Protein AF-A0A377PT49-F1 (afdb_monomer_lite)

InterPro domains:
  IPR005117 Nitrite/Sulfite reductase ferredoxin-like domain [PF03460] (10-51)
  IPR036136 Nitrite/Sulfite reductase ferredoxin-like domain superfamily [SSF55124] (8-55)
  IPR052034 Nitrite reductase [NAD(P)H]-like [PTHR43809] (7-50)

Secondary structure (DSSP, 8-state):
-PBPPPEE-TTS-EE--B--GGG---HHHHHHHHHHHHHTT-EEEE-TTS-EEEEBS-HHHHHHHHHHH-

Organism: Hafnia alvei (NCBI:txid569)

pLDDT: mean 75.52, std 12.68, range [38.47, 90.56]

Foldseek 3Di:
DDWDDWDQDPQAKIKIWDDDPPLDDDPVRVVVLVVVCVVLVWDWDQDPSSIIITIDNHPVSVVVVVVVVD

Radius of gyration: 11.7 Å; chains: 1; bounding box: 26×22×34 Å

Sequence (70 aa):
MTTSLPTFRKTGTYSVIPRSAGGEITPEGLLAIGQIAREYNLYTKITGSQAYRYVWRTKRRFARYLEQTD

Structure (mmCIF, N/CA/C/O backbone):
data_AF-A0A377PT49-F1
#
_entry.id   AF-A0A377PT49-F1
#
loop_
_atom_site.group_PDB
_atom_site.id
_atom_site.type_symbol
_atom_site.label_atom_id
_atom_site.label_alt_id
_atom_site.label_comp_id
_atom_site.label_asym_id
_atom_site.label_entity_id
_atom_site.label_seq_id
_atom_site.pdbx_PDB_ins_code
_atom_site.Cartn_x
_atom_site.Cartn_y
_atom_site.Cartn_z
_atom_site.occupancy
_atom_site.B_iso_or_equiv
_atom_site.auth_seq_id
_atom_site.auth_comp_id
_atom_site.auth_asym_id
_atom_site.auth_atom_id
_atom_site.pdbx_PDB_model_num
ATOM 1 N N . MET A 1 1 ? -1.558 -9.794 -8.845 1.00 45.41 1 MET A N 1
ATOM 2 C CA . MET A 1 1 ? -0.705 -9.023 -7.912 1.00 45.41 1 MET A CA 1
ATOM 3 C C . MET A 1 1 ? -0.775 -9.699 -6.554 1.00 45.41 1 MET A C 1
ATOM 5 O O . MET A 1 1 ? -1.868 -9.812 -6.023 1.00 45.41 1 MET A O 1
ATOM 9 N N . THR A 1 2 ? 0.335 -10.195 -6.011 1.00 38.47 2 THR A N 1
ATOM 10 C CA . THR A 1 2 ? 0.319 -10.867 -4.700 1.00 38.47 2 THR A CA 1
ATOM 11 C C . THR A 1 2 ? 0.458 -9.818 -3.594 1.00 38.47 2 THR A C 1
ATOM 13 O O . THR A 1 2 ? 1.450 -9.085 -3.541 1.00 38.47 2 THR A O 1
ATOM 16 N N . THR A 1 3 ? -0.552 -9.705 -2.735 1.00 45.44 3 THR A N 1
ATOM 17 C CA . THR A 1 3 ? -0.565 -8.776 -1.597 1.00 45.44 3 THR A CA 1
ATOM 18 C C . THR A 1 3 ? 0.351 -9.308 -0.492 1.00 45.44 3 THR A C 1
ATOM 20 O O . THR A 1 3 ? 0.164 -10.422 -0.012 1.00 45.44 3 THR A O 1
ATOM 23 N N . SER A 1 4 ? 1.374 -8.549 -0.082 1.00 50.28 4 SER A N 1
ATOM 24 C CA . SER A 1 4 ? 2.196 -8.931 1.077 1.00 50.28 4 SER A CA 1
ATOM 25 C C . SER A 1 4 ? 1.419 -8.770 2.389 1.00 50.28 4 SER A C 1
ATOM 27 O O . SER A 1 4 ? 0.568 -7.884 2.487 1.00 50.28 4 SER A O 1
ATOM 29 N N . LEU A 1 5 ? 1.788 -9.542 3.418 1.00 56.09 5 LEU A N 1
ATOM 30 C CA . LEU A 1 5 ? 1.155 -9.525 4.741 1.00 56.09 5 LEU A CA 1
ATOM 31 C C . LEU A 1 5 ? 0.977 -8.099 5.320 1.00 56.09 5 LEU A C 1
ATOM 33 O O . LEU A 1 5 ? 1.867 -7.250 5.169 1.00 56.09 5 LEU A O 1
ATOM 37 N N . PRO A 1 6 ? -0.143 -7.827 6.019 1.00 58.59 6 PRO A N 1
ATOM 38 C CA . PRO A 1 6 ? -0.412 -6.530 6.630 1.00 58.59 6 PRO A CA 1
ATOM 39 C C . PRO A 1 6 ? 0.674 -6.131 7.633 1.00 58.59 6 PRO A C 1
ATOM 41 O O . PRO A 1 6 ? 1.005 -6.894 8.536 1.00 58.59 6 PRO A O 1
ATOM 44 N N . THR A 1 7 ? 1.180 -4.899 7.551 1.00 61.31 7 THR A N 1
ATOM 45 C CA . THR A 1 7 ? 2.002 -4.333 8.637 1.00 61.31 7 THR A CA 1
ATOM 46 C C . THR A 1 7 ? 1.123 -3.520 9.587 1.00 61.31 7 THR A C 1
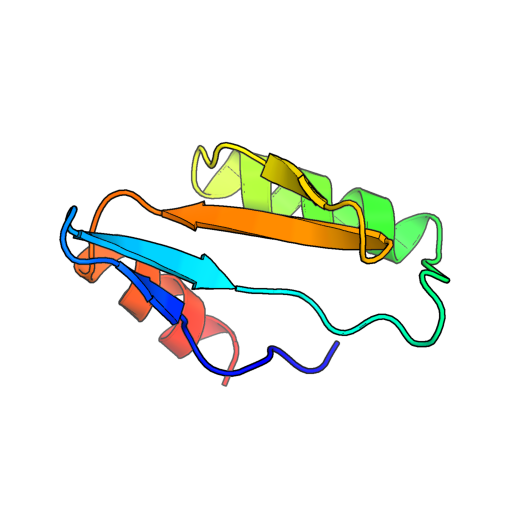ATOM 48 O O . THR A 1 7 ? 0.520 -2.534 9.159 1.00 61.31 7 THR A O 1
ATOM 51 N N . PHE A 1 8 ? 1.081 -3.893 10.870 1.00 62.44 8 PHE A N 1
ATOM 52 C CA . PHE A 1 8 ? 0.423 -3.123 11.934 1.00 62.44 8 PHE A CA 1
ATOM 53 C C . PHE A 1 8 ? 1.431 -2.218 12.651 1.00 62.44 8 PHE A C 1
ATOM 55 O O . PHE A 1 8 ? 2.484 -2.675 13.097 1.00 62.44 8 PHE A O 1
ATOM 62 N N . ARG A 1 9 ? 1.117 -0.925 12.789 1.00 61.28 9 ARG A N 1
ATOM 63 C CA . ARG A 1 9 ? 1.888 0.010 13.631 1.00 61.28 9 ARG A CA 1
ATOM 64 C C . ARG A 1 9 ? 1.116 0.313 14.911 1.00 61.28 9 ARG A C 1
ATOM 66 O O . ARG A 1 9 ? -0.108 0.390 14.876 1.00 61.28 9 ARG A O 1
ATOM 73 N N . LYS A 1 10 ? 1.828 0.603 16.009 1.00 57.94 10 LYS A N 1
ATOM 74 C CA . LYS A 1 10 ? 1.238 0.991 17.312 1.00 57.94 10 LYS A CA 1
ATOM 75 C C . LYS A 1 10 ? 0.216 2.144 17.221 1.00 57.94 10 LYS A C 1
ATOM 77 O O . LYS A 1 10 ? -0.649 2.246 18.074 1.00 57.94 10 LYS A O 1
ATOM 82 N N . THR A 1 11 ? 0.273 2.971 16.174 1.00 59.41 11 THR A N 1
ATOM 83 C CA . THR A 1 11 ? -0.673 4.067 15.887 1.00 59.41 11 THR A CA 1
ATOM 84 C C . THR A 1 11 ? -1.971 3.634 15.183 1.00 59.41 11 THR A C 1
ATOM 86 O O . THR A 1 11 ? -2.734 4.489 14.742 1.00 59.41 11 THR A O 1
ATOM 89 N N . GLY A 1 12 ? -2.229 2.330 15.023 1.00 60.66 12 GLY A N 1
ATOM 90 C CA . GLY A 1 12 ? -3.471 1.815 14.431 1.00 60.66 12 GLY A CA 1
ATOM 91 C C . GLY A 1 12 ? -3.556 1.930 12.905 1.00 60.66 12 GLY A C 1
ATOM 92 O O . GLY A 1 12 ? -4.637 1.799 12.337 1.00 60.66 12 GLY A O 1
ATOM 93 N N . THR A 1 13 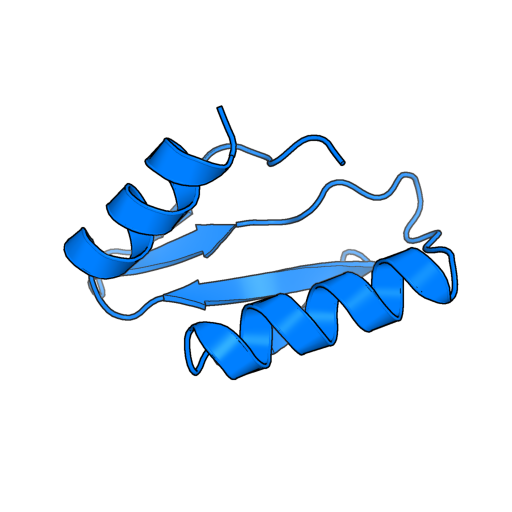? -2.429 2.172 12.230 1.00 67.38 13 THR A N 1
ATOM 94 C CA . THR A 1 13 ? -2.367 2.239 10.763 1.00 67.38 13 THR A CA 1
ATOM 95 C C . THR A 1 13 ? -2.020 0.880 10.163 1.00 67.38 13 THR A C 1
ATOM 97 O O . THR A 1 13 ? -1.126 0.188 10.657 1.00 67.38 13 THR A O 1
ATOM 100 N N . TYR A 1 14 ? -2.722 0.519 9.087 1.00 71.19 14 TYR A N 1
ATOM 101 C CA . TYR A 1 14 ? -2.510 -0.718 8.331 1.00 71.19 14 TYR A CA 1
ATOM 102 C C . TYR A 1 14 ? -1.965 -0.372 6.951 1.00 71.19 14 TYR A C 1
ATOM 104 O O . TYR A 1 14 ? -2.336 0.652 6.372 1.00 71.19 14 TYR A O 1
ATOM 112 N N . SER A 1 15 ? -1.084 -1.208 6.413 1.00 64.19 15 SER A N 1
ATOM 113 C CA . SER A 1 15 ? -0.567 -1.017 5.061 1.00 64.19 15 SER A CA 1
ATOM 114 C C . SER A 1 15 ? -0.426 -2.322 4.307 1.00 64.19 15 SER A C 1
ATOM 116 O O . SER A 1 15 ? 0.078 -3.297 4.865 1.00 64.19 15 SER A O 1
ATOM 118 N N . VAL A 1 16 ? -0.795 -2.277 3.030 1.00 67.06 16 VAL A N 1
ATOM 119 C CA . VAL A 1 16 ? -0.525 -3.315 2.035 1.00 67.06 16 VAL A CA 1
ATOM 120 C C . VAL A 1 16 ? 0.490 -2.782 1.041 1.00 67.06 16 VAL A C 1
ATOM 122 O O . VAL A 1 16 ? 0.458 -1.602 0.675 1.00 67.06 16 VAL A O 1
ATOM 125 N N . ILE A 1 17 ? 1.403 -3.667 0.654 1.00 61.53 17 ILE A N 1
ATOM 126 C CA . ILE A 1 17 ? 2.387 -3.427 -0.388 1.00 61.53 17 ILE A CA 1
ATOM 127 C C . ILE A 1 17 ? 2.056 -4.407 -1.518 1.00 61.53 17 ILE A C 1
ATOM 129 O O . ILE A 1 17 ? 2.240 -5.616 -1.343 1.00 61.53 17 ILE A O 1
ATOM 133 N N . PRO A 1 18 ? 1.536 -3.929 -2.660 1.00 65.56 18 PRO A N 1
ATOM 134 C CA . PRO A 1 18 ? 1.466 -4.745 -3.861 1.00 65.56 18 PRO A CA 1
ATOM 135 C C . PRO A 1 18 ? 2.898 -5.147 -4.224 1.00 65.56 18 PRO A C 1
ATOM 137 O O . PRO A 1 18 ? 3.762 -4.285 -4.407 1.00 65.56 18 PRO A O 1
ATOM 140 N N . ARG A 1 19 ? 3.188 -6.451 -4.262 1.00 65.31 19 ARG A N 1
ATOM 141 C CA . ARG A 1 19 ? 4.520 -6.927 -4.642 1.00 65.31 19 ARG A CA 1
ATOM 142 C C . ARG A 1 19 ? 4.704 -6.698 -6.139 1.00 65.31 19 ARG A C 1
ATOM 144 O O . ARG A 1 19 ? 4.008 -7.296 -6.953 1.00 65.31 19 ARG A O 1
ATOM 151 N N . SER A 1 20 ? 5.661 -5.845 -6.465 1.00 65.25 20 SER A N 1
ATOM 152 C CA . SER A 1 20 ? 6.262 -5.706 -7.785 1.00 65.25 20 SER A CA 1
ATOM 153 C C . SER A 1 20 ? 7.716 -6.179 -7.659 1.00 65.25 20 SER A C 1
ATOM 155 O O . SER A 1 20 ? 8.392 -5.861 -6.674 1.00 65.25 20 SER A O 1
ATOM 157 N N . ALA A 1 21 ? 8.172 -7.024 -8.584 1.00 65.75 21 ALA A N 1
ATOM 158 C CA . ALA A 1 21 ? 9.554 -7.491 -8.594 1.00 65.75 21 ALA A CA 1
ATOM 159 C C . ALA A 1 21 ? 10.459 -6.356 -9.101 1.00 65.75 21 ALA A C 1
ATOM 161 O O . ALA A 1 21 ? 10.179 -5.772 -10.139 1.00 65.75 21 ALA A O 1
ATOM 162 N N . GLY A 1 22 ? 11.503 -5.993 -8.347 1.00 71.44 22 GLY A N 1
ATOM 163 C CA . GLY A 1 22 ? 12.466 -4.961 -8.765 1.00 71.44 22 GLY A CA 1
ATOM 164 C C . GLY A 1 22 ? 11.908 -3.536 -8.920 1.00 71.44 22 GLY A C 1
ATOM 165 O O . GLY A 1 22 ? 12.598 -2.680 -9.459 1.00 71.44 22 GLY A O 1
ATOM 166 N N . GLY A 1 23 ? 10.678 -3.269 -8.467 1.00 74.69 23 GLY A N 1
ATOM 167 C CA . GLY A 1 23 ? 10.009 -1.982 -8.681 1.00 74.69 23 GLY A CA 1
ATOM 168 C C . GLY A 1 23 ? 9.372 -1.824 -10.067 1.00 74.69 23 GLY A C 1
ATOM 169 O O . GLY A 1 23 ? 8.849 -0.753 -10.372 1.00 74.69 23 GLY A O 1
ATOM 170 N N . GLU A 1 24 ? 9.374 -2.873 -10.897 1.00 79.94 24 GLU A N 1
ATOM 171 C CA . GLU A 1 24 ? 8.718 -2.866 -12.204 1.00 79.94 24 GLU A CA 1
ATOM 172 C C . GLU A 1 24 ? 7.193 -2.939 -12.078 1.00 79.94 24 GLU A C 1
ATOM 174 O O . GLU A 1 24 ? 6.626 -3.856 -11.474 1.00 79.94 24 GLU A O 1
ATOM 179 N N . ILE A 1 25 ? 6.502 -1.974 -12.675 1.00 83.12 25 ILE A N 1
ATOM 180 C CA . ILE A 1 25 ? 5.044 -1.941 -12.722 1.00 83.12 25 ILE A CA 1
ATOM 181 C C . ILE A 1 25 ? 4.591 -1.578 -14.129 1.00 83.12 25 ILE A C 1
ATOM 183 O O . ILE A 1 25 ? 5.143 -0.672 -14.751 1.00 83.12 25 ILE A O 1
ATOM 187 N N . THR A 1 26 ? 3.581 -2.283 -14.633 1.00 88.06 26 THR A N 1
ATOM 188 C CA . THR A 1 26 ? 2.977 -1.929 -15.918 1.00 88.06 26 THR A CA 1
ATOM 189 C C . THR A 1 26 ? 2.110 -0.673 -15.768 1.00 88.06 26 THR A C 1
ATOM 191 O O . THR A 1 26 ? 1.634 -0.383 -14.661 1.00 88.06 26 THR A O 1
ATOM 194 N N . PRO A 1 27 ? 1.849 0.074 -16.854 1.00 88.75 27 PRO A N 1
ATOM 195 C CA . PRO A 1 27 ? 0.922 1.205 -16.823 1.00 88.75 27 PRO A CA 1
ATOM 196 C C . PRO A 1 27 ? -0.464 0.840 -16.262 1.00 88.75 27 PRO A C 1
ATOM 198 O O . PRO A 1 27 ? -1.035 1.589 -15.471 1.00 88.75 27 PRO A O 1
ATOM 201 N N . GLU A 1 28 ? -0.981 -0.344 -16.592 1.00 88.25 28 GLU A N 1
ATOM 202 C CA . GLU A 1 28 ? -2.272 -0.852 -16.107 1.00 88.25 28 GLU A CA 1
ATOM 203 C C . GLU A 1 28 ? -2.223 -1.133 -14.606 1.00 88.25 28 GLU A C 1
ATOM 205 O O . GLU A 1 28 ? -3.155 -0.799 -13.874 1.00 88.25 28 GLU A O 1
ATOM 210 N N . GLY A 1 29 ? -1.111 -1.695 -14.124 1.00 83.94 29 GLY A N 1
ATOM 211 C CA . GLY A 1 29 ? -0.887 -1.887 -12.698 1.00 83.94 29 GLY A CA 1
ATOM 212 C C . GLY A 1 29 ? -0.848 -0.562 -11.938 1.00 83.94 29 GLY A C 1
ATOM 213 O O . GLY A 1 29 ? -1.424 -0.456 -10.857 1.00 83.94 29 GLY A O 1
ATOM 214 N N . LEU A 1 30 ? -0.225 0.469 -12.515 1.00 85.50 30 LEU A N 1
ATOM 215 C CA . LEU A 1 30 ? -0.193 1.810 -11.931 1.00 85.50 30 LEU A CA 1
ATOM 216 C C . LEU A 1 30 ? -1.595 2.436 -11.860 1.00 85.50 30 LEU A C 1
ATOM 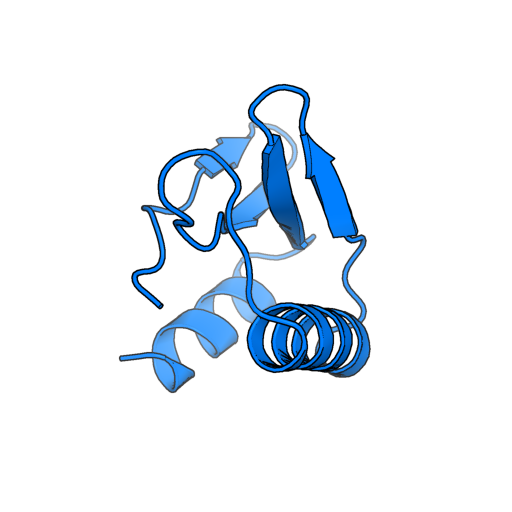218 O O . LEU A 1 30 ? -1.961 3.022 -10.838 1.00 85.50 30 LEU A O 1
ATOM 222 N N . LEU A 1 31 ? -2.401 2.270 -12.912 1.00 89.44 31 LEU A N 1
ATOM 223 C CA . LEU A 1 31 ? -3.796 2.717 -12.936 1.00 89.44 31 LEU A CA 1
ATOM 224 C C . LEU A 1 31 ? -4.643 1.998 -11.882 1.00 89.44 31 LEU A C 1
ATOM 226 O O . LEU A 1 31 ? -5.358 2.661 -11.127 1.00 89.44 31 LEU A O 1
ATOM 230 N N . ALA A 1 32 ? -4.517 0.672 -11.777 1.00 86.50 32 ALA A N 1
ATOM 231 C CA . ALA A 1 32 ? -5.211 -0.123 -10.764 1.00 86.50 32 ALA A CA 1
ATOM 232 C C . ALA A 1 32 ? -4.876 0.362 -9.345 1.00 86.50 32 ALA A C 1
ATOM 234 O O . ALA A 1 32 ? -5.754 0.449 -8.484 1.00 86.50 32 ALA A O 1
ATOM 235 N N . ILE A 1 33 ? -3.622 0.766 -9.111 1.00 85.56 33 ILE A N 1
ATOM 236 C CA . ILE A 1 33 ? -3.216 1.315 -7.817 1.00 85.56 33 ILE A CA 1
ATOM 237 C C . ILE A 1 33 ? -3.929 2.633 -7.502 1.00 85.56 33 ILE A C 1
ATOM 239 O O . ILE A 1 33 ? -4.443 2.828 -6.396 1.00 85.56 33 ILE A O 1
ATOM 243 N N . GLY A 1 34 ? -3.994 3.534 -8.483 1.00 88.75 34 GLY A N 1
ATOM 244 C CA . GLY A 1 34 ? -4.715 4.799 -8.350 1.00 88.75 34 GLY A CA 1
ATOM 245 C C . GLY A 1 34 ? -6.215 4.608 -8.108 1.00 88.75 34 GLY A C 1
ATOM 246 O O . GLY A 1 34 ? -6.804 5.324 -7.296 1.00 88.75 34 GLY A O 1
ATOM 247 N N . GLN A 1 35 ? -6.827 3.620 -8.765 1.00 90.56 35 GLN A N 1
ATOM 248 C CA . GLN A 1 35 ? -8.245 3.293 -8.598 1.00 90.56 35 GLN A CA 1
ATOM 249 C C . GLN A 1 35 ? -8.554 2.828 -7.172 1.00 90.56 35 GLN A C 1
ATOM 251 O O . GLN A 1 35 ? -9.419 3.420 -6.526 1.00 90.56 35 GLN A O 1
ATOM 256 N N . ILE A 1 36 ? -7.786 1.871 -6.638 1.00 86.25 36 ILE A N 1
ATOM 257 C CA . ILE A 1 36 ? -7.943 1.385 -5.255 1.00 86.25 36 ILE A CA 1
ATOM 258 C C . ILE A 1 36 ? -7.733 2.531 -4.258 1.00 86.25 36 ILE A C 1
ATOM 260 O O . ILE A 1 36 ? -8.525 2.717 -3.331 1.00 86.25 36 ILE A O 1
ATOM 264 N N . ALA A 1 37 ? -6.687 3.342 -4.451 1.00 88.50 37 ALA A N 1
ATOM 265 C CA . ALA A 1 37 ? -6.420 4.488 -3.586 1.00 88.50 37 ALA A CA 1
ATOM 266 C C . ALA A 1 37 ? -7.600 5.469 -3.542 1.00 88.50 37 ALA A C 1
ATOM 268 O O . ALA A 1 37 ? -7.957 5.959 -2.469 1.00 88.50 37 ALA A O 1
ATOM 269 N N . ARG A 1 38 ? -8.222 5.738 -4.695 1.00 89.31 38 ARG A N 1
ATOM 270 C CA . ARG A 1 38 ? -9.375 6.634 -4.807 1.00 89.31 38 ARG A CA 1
ATOM 271 C C . ARG A 1 38 ? -10.631 6.037 -4.179 1.00 89.31 38 ARG A C 1
ATOM 273 O O . ARG A 1 38 ? -11.278 6.722 -3.392 1.00 89.31 38 ARG A O 1
ATOM 280 N N . GLU A 1 39 ? -10.956 4.787 -4.495 1.00 88.88 39 GLU A N 1
ATOM 281 C CA . GLU A 1 39 ? -12.146 4.088 -3.992 1.00 88.88 39 GLU A CA 1
ATOM 282 C C . GLU A 1 39 ? -12.185 4.065 -2.461 1.00 88.88 39 GLU A C 1
ATOM 284 O O . GLU A 1 39 ? -13.204 4.355 -1.831 1.00 88.88 39 GLU A O 1
ATOM 289 N N . TYR A 1 40 ? -11.035 3.798 -1.850 1.00 84.81 40 TYR A N 1
ATOM 290 C CA . TYR A 1 40 ? -10.916 3.666 -0.405 1.00 84.81 40 TYR A CA 1
ATOM 291 C C . TYR A 1 40 ? -10.455 4.944 0.308 1.00 84.81 40 TYR A C 1
ATOM 293 O O . TYR A 1 40 ? -10.317 4.945 1.540 1.00 84.81 40 TYR A O 1
ATOM 301 N N . ASN A 1 41 ? -10.264 6.037 -0.442 1.00 87.12 41 ASN A N 1
ATOM 302 C CA . ASN A 1 41 ? -9.742 7.322 0.025 1.00 87.12 41 ASN A CA 1
ATOM 303 C C . ASN A 1 41 ? -8.456 7.159 0.859 1.00 87.12 41 ASN A C 1
ATOM 305 O O . ASN A 1 41 ? -8.397 7.499 2.047 1.00 87.12 41 ASN A O 1
ATOM 309 N N . LEU A 1 42 ? -7.445 6.548 0.243 1.00 87.31 42 LEU A N 1
ATOM 310 C CA . LEU A 1 42 ? -6.187 6.172 0.877 1.00 87.31 42 LEU A CA 1
ATOM 311 C C . LEU A 1 42 ? -5.079 7.145 0.514 1.00 87.31 42 LEU A C 1
ATOM 313 O O . LEU A 1 42 ? -4.849 7.467 -0.652 1.00 87.31 42 LEU A O 1
ATOM 317 N N . TYR A 1 43 ? -4.295 7.512 1.523 1.00 86.31 43 TYR A N 1
ATOM 318 C CA . TYR A 1 43 ? -2.989 8.092 1.265 1.00 86.31 43 TYR A CA 1
ATOM 319 C C . TYR A 1 43 ? -2.072 7.014 0.681 1.00 86.31 43 TYR A C 1
ATOM 321 O O . TYR A 1 43 ? -1.872 5.957 1.293 1.00 86.31 43 TYR A O 1
ATOM 329 N N . THR A 1 44 ? -1.512 7.307 -0.490 1.00 87.38 44 THR A N 1
ATOM 330 C CA . THR A 1 44 ? -0.634 6.403 -1.231 1.00 87.38 44 THR A CA 1
ATOM 331 C C . THR A 1 44 ? 0.709 7.073 -1.438 1.00 87.38 44 THR A C 1
ATOM 333 O O . THR A 1 44 ? 0.778 8.238 -1.825 1.00 87.38 44 THR A O 1
ATOM 336 N N . LYS A 1 45 ? 1.787 6.338 -1.173 1.00 85.12 45 LYS A N 1
ATOM 337 C CA . LYS A 1 45 ? 3.145 6.797 -1.463 1.00 85.12 45 LYS A CA 1
ATOM 338 C C . LYS A 1 45 ? 3.995 5.678 -2.036 1.00 85.12 45 LYS A C 1
ATOM 340 O O . LYS A 1 45 ? 3.795 4.514 -1.689 1.00 85.12 45 LYS A O 1
ATOM 345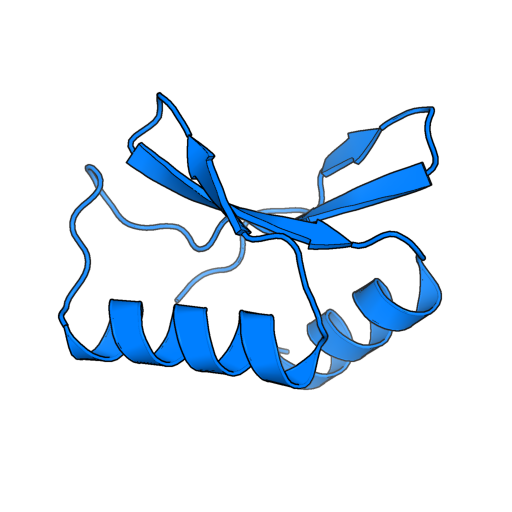 N N . ILE A 1 46 ? 4.982 6.055 -2.837 1.00 85.12 46 ILE A N 1
ATOM 346 C CA . ILE A 1 46 ? 6.078 5.175 -3.236 1.00 85.12 46 ILE A CA 1
ATOM 347 C C . ILE A 1 46 ? 7.130 5.212 -2.120 1.00 85.12 46 ILE A C 1
ATOM 349 O O . ILE A 1 46 ? 7.462 6.277 -1.593 1.00 85.12 46 ILE A O 1
ATOM 353 N N . THR A 1 47 ? 7.598 4.048 -1.679 1.00 82.06 47 THR A N 1
ATOM 354 C CA . THR A 1 47 ? 8.649 3.924 -0.660 1.00 82.06 47 THR A CA 1
ATOM 355 C C . THR A 1 47 ? 10.037 3.903 -1.300 1.00 82.06 47 THR A C 1
ATOM 357 O O . THR A 1 47 ? 10.177 3.584 -2.474 1.00 82.06 47 THR A O 1
ATOM 360 N N . GLY A 1 48 ? 11.088 4.153 -0.509 1.00 78.94 48 GLY A N 1
ATOM 361 C CA . GLY A 1 48 ? 12.480 4.011 -0.972 1.00 78.94 48 GLY A CA 1
ATOM 362 C C . GLY A 1 48 ? 12.853 2.592 -1.429 1.00 78.94 48 GLY A C 1
ATOM 363 O O . GLY A 1 48 ? 13.851 2.410 -2.107 1.00 78.94 48 GLY A O 1
ATOM 364 N N . SER A 1 49 ? 12.021 1.595 -1.114 1.00 79.56 49 SER A N 1
ATOM 365 C CA . SER A 1 49 ? 12.114 0.225 -1.630 1.00 79.56 49 SER A CA 1
ATOM 366 C C . SER A 1 49 ? 11.361 0.021 -2.955 1.00 79.56 49 SER A C 1
ATOM 368 O O . SER A 1 49 ? 10.968 -1.104 -3.246 1.00 79.56 49 SER A O 1
ATOM 370 N N . GLN A 1 50 ? 11.061 1.104 -3.685 1.00 80.50 50 GLN A N 1
ATOM 371 C CA . GLN A 1 50 ? 10.359 1.107 -4.978 1.00 80.50 50 GLN A CA 1
ATOM 372 C C . GLN A 1 50 ? 9.009 0.380 -4.955 1.00 80.50 50 GLN A C 1
ATOM 374 O O . GLN A 1 50 ? 8.618 -0.286 -5.908 1.00 80.50 50 GLN A O 1
ATOM 379 N N . ALA A 1 51 ? 8.282 0.502 -3.846 1.00 79.25 51 ALA A N 1
ATOM 380 C CA . ALA A 1 51 ? 7.008 -0.174 -3.677 1.00 79.25 51 ALA A CA 1
ATOM 381 C C . ALA A 1 51 ? 5.899 0.818 -3.336 1.00 79.25 51 ALA A C 1
ATOM 383 O O . ALA A 1 51 ? 6.099 1.776 -2.583 1.00 79.25 51 ALA A O 1
ATOM 384 N N . TYR A 1 52 ? 4.706 0.567 -3.864 1.00 81.12 52 TYR A N 1
ATOM 385 C CA . TYR A 1 52 ? 3.521 1.331 -3.506 1.00 81.12 52 TYR A CA 1
ATOM 386 C C . TYR A 1 52 ? 3.053 0.922 -2.116 1.00 81.12 52 TYR A C 1
ATOM 388 O O . TYR A 1 52 ? 3.003 -0.260 -1.774 1.00 81.12 52 TYR A O 1
ATOM 396 N N . ARG A 1 53 ? 2.708 1.908 -1.292 1.00 82.25 53 ARG A N 1
ATOM 397 C CA . ARG A 1 53 ? 2.152 1.676 0.036 1.00 82.25 53 ARG A CA 1
ATOM 398 C C . ARG A 1 53 ? 0.842 2.422 0.194 1.00 82.25 53 ARG A C 1
ATOM 400 O O . ARG A 1 53 ? 0.840 3.653 0.225 1.00 82.25 53 ARG A O 1
ATOM 407 N N . TYR A 1 54 ? -0.224 1.664 0.423 1.00 85.25 54 TYR A N 1
ATOM 408 C CA . TYR A 1 54 ? -1.483 2.196 0.933 1.00 85.25 54 TYR A CA 1
ATOM 409 C C . TYR A 1 54 ? -1.429 2.362 2.443 1.00 85.25 54 TYR A C 1
ATOM 411 O O . TYR A 1 54 ? -0.905 1.493 3.146 1.00 85.25 54 TYR A O 1
ATOM 419 N N . VAL A 1 55 ? -1.996 3.453 2.950 1.00 83.75 55 VAL A N 1
ATOM 420 C CA . VAL A 1 55 ? -2.131 3.684 4.389 1.00 83.75 55 VAL A CA 1
ATOM 421 C C . VAL A 1 55 ? -3.602 3.750 4.767 1.00 83.75 55 VAL A C 1
ATOM 423 O O . VAL A 1 55 ? -4.312 4.702 4.448 1.00 83.75 55 VAL A O 1
ATOM 426 N N . TRP A 1 56 ? -4.034 2.748 5.517 1.00 83.19 56 TRP A N 1
ATOM 427 C CA . TRP A 1 56 ? -5.378 2.633 6.053 1.00 83.19 56 TRP A CA 1
ATOM 428 C C . TRP A 1 56 ? -5.406 3.119 7.497 1.00 83.19 56 TRP A C 1
ATOM 430 O O . TRP A 1 56 ? -4.525 2.796 8.297 1.00 83.19 56 TRP A O 1
ATOM 440 N N . ARG A 1 57 ? -6.446 3.880 7.844 1.00 80.25 57 ARG A N 1
ATOM 441 C CA . ARG A 1 57 ? -6.632 4.443 9.191 1.00 80.25 57 ARG A CA 1
ATOM 442 C C . ARG A 1 57 ? -7.370 3.509 10.151 1.00 80.25 57 ARG A C 1
ATOM 444 O O . ARG A 1 57 ? -7.258 3.695 11.354 1.00 80.25 57 ARG A O 1
ATOM 451 N N . THR A 1 58 ? -8.150 2.549 9.645 1.00 79.94 58 THR A N 1
ATOM 452 C CA . THR A 1 58 ? -8.999 1.689 10.485 1.00 79.94 58 THR A CA 1
ATOM 453 C C . THR A 1 58 ? -8.931 0.225 10.063 1.00 79.94 58 THR A C 1
ATOM 455 O O . THR A 1 58 ? -8.871 -0.091 8.873 1.00 79.94 58 THR A O 1
ATOM 458 N N . LYS A 1 59 ? -9.012 -0.676 11.053 1.00 77.81 59 LYS A N 1
ATOM 459 C CA . LYS A 1 59 ? -9.025 -2.133 10.841 1.00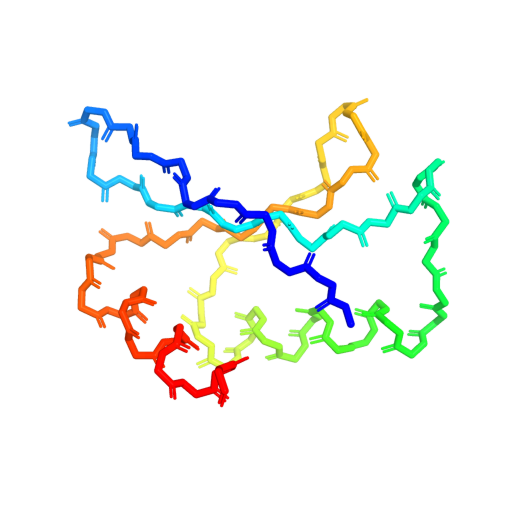 77.81 59 LYS A CA 1
ATOM 460 C C . LYS A 1 59 ? -10.213 -2.581 9.992 1.00 77.81 59 LYS A C 1
ATOM 462 O O . LYS A 1 59 ? -10.070 -3.454 9.152 1.00 77.81 59 LYS A O 1
ATOM 467 N N . ARG A 1 60 ? -11.381 -1.957 10.185 1.00 82.25 60 ARG A N 1
ATOM 468 C CA . ARG A 1 60 ? -12.624 -2.317 9.485 1.00 82.25 60 ARG A CA 1
ATOM 469 C C . ARG A 1 60 ? -12.537 -2.079 7.979 1.00 82.25 60 ARG A C 1
ATOM 471 O O . ARG A 1 60 ? -12.962 -2.926 7.207 1.00 82.25 60 ARG A O 1
ATOM 478 N N . ARG A 1 61 ? -11.990 -0.931 7.559 1.00 80.88 61 ARG A N 1
ATOM 479 C CA . ARG A 1 61 ? -11.787 -0.649 6.129 1.00 80.88 61 ARG A CA 1
ATOM 480 C C . ARG A 1 61 ? -10.747 -1.583 5.522 1.00 80.88 61 ARG A C 1
ATOM 482 O O . ARG A 1 61 ? -10.924 -2.033 4.401 1.00 80.88 61 ARG A O 1
ATOM 489 N N . PHE A 1 62 ? -9.712 -1.887 6.296 1.00 82.94 62 PHE A N 1
ATOM 490 C CA . PHE A 1 62 ? -8.660 -2.794 5.878 1.00 82.94 62 PHE A CA 1
ATOM 491 C C . PHE A 1 62 ? -9.147 -4.241 5.686 1.00 82.94 62 PHE A C 1
ATOM 493 O O . PHE A 1 62 ? -8.839 -4.853 4.673 1.00 82.94 62 PHE A O 1
ATOM 500 N N . A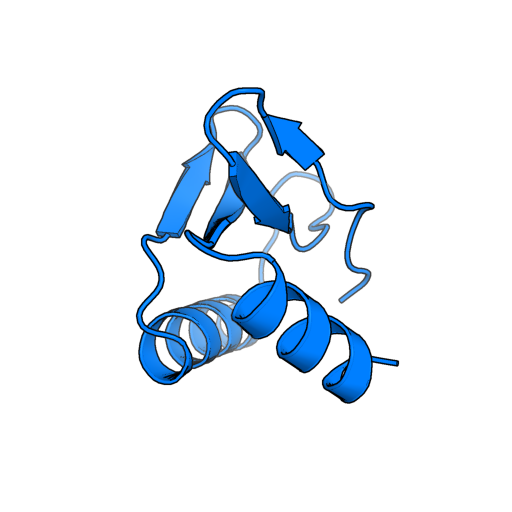LA A 1 63 ? -9.948 -4.763 6.620 1.00 81.75 63 ALA A N 1
ATOM 501 C CA . ALA A 1 63 ? -10.520 -6.108 6.534 1.00 81.75 63 ALA A CA 1
ATOM 502 C C . ALA A 1 63 ? -11.413 -6.277 5.296 1.00 81.75 63 ALA A C 1
ATOM 504 O O . ALA A 1 63 ? -11.243 -7.240 4.563 1.00 81.75 63 ALA A O 1
ATOM 505 N N . ARG A 1 64 ? -12.262 -5.281 4.999 1.00 82.62 64 ARG A N 1
ATOM 506 C CA . ARG A 1 64 ? -13.116 -5.291 3.801 1.00 82.62 64 ARG A CA 1
ATOM 507 C C . ARG A 1 64 ? -12.313 -5.429 2.504 1.00 82.62 64 ARG A C 1
ATOM 509 O O . ARG A 1 64 ? -12.745 -6.126 1.601 1.00 82.62 64 ARG A O 1
ATOM 516 N N . TYR A 1 65 ? -11.167 -4.755 2.408 1.00 82.25 65 TYR A N 1
ATOM 517 C CA . TYR A 1 65 ? -10.298 -4.880 1.238 1.00 82.25 65 TYR A CA 1
ATOM 518 C C . TYR A 1 65 ? -9.754 -6.309 1.098 1.00 82.25 65 TYR A C 1
ATOM 520 O O . TYR A 1 65 ? -9.783 -6.862 0.006 1.00 82.25 65 TYR A O 1
ATOM 528 N N . LEU A 1 66 ? -9.301 -6.927 2.196 1.00 79.69 66 LEU A N 1
ATOM 529 C CA . LEU A 1 66 ? -8.793 -8.303 2.163 1.00 79.69 66 LEU A CA 1
ATOM 530 C C . LEU A 1 66 ? -9.882 -9.312 1.774 1.00 79.69 66 LEU A C 1
ATOM 532 O O . LEU A 1 66 ? -9.635 -10.130 0.903 1.00 79.69 66 LEU A O 1
ATOM 536 N N . GLU A 1 67 ? -11.091 -9.183 2.329 1.00 81.25 67 GLU A N 1
ATOM 537 C CA . GLU A 1 67 ? -12.247 -10.039 2.000 1.00 81.25 67 GLU A CA 1
ATOM 538 C C . GLU A 1 67 ? -12.647 -9.992 0.515 1.00 81.25 67 GLU A C 1
ATOM 540 O O . GLU A 1 67 ? -13.257 -10.929 0.017 1.00 81.25 67 GLU A O 1
ATOM 545 N N . GLN A 1 68 ? -12.339 -8.899 -0.189 1.00 71.06 68 GLN A N 1
ATOM 546 C CA . GLN A 1 68 ? -12.629 -8.737 -1.619 1.00 71.06 68 GLN A CA 1
ATOM 547 C C . GLN A 1 68 ? -11.486 -9.192 -2.535 1.00 71.06 68 GLN A C 1
ATOM 549 O O . GLN A 1 68 ? -11.666 -9.223 -3.751 1.00 71.06 68 GLN A O 1
ATOM 554 N N . THR A 1 69 ? -10.304 -9.456 -1.973 1.00 65.62 69 THR A N 1
ATOM 555 C CA . THR A 1 69 ? -9.089 -9.779 -2.741 1.00 65.62 69 THR A CA 1
ATOM 556 C C . THR A 1 69 ? -8.645 -11.240 -2.555 1.00 65.62 69 THR A C 1
ATOM 558 O O . THR A 1 69 ? -7.627 -11.619 -3.137 1.00 65.62 69 THR A O 1
ATOM 561 N N . ASP A 1 70 ? -9.380 -12.027 -1.760 1.00 50.91 70 ASP A N 1
ATOM 562 C CA . ASP A 1 70 ? -9.264 -13.493 -1.649 1.00 50.91 70 ASP A CA 1
ATOM 563 C C . ASP A 1 70 ? -10.117 -14.218 -2.707 1.00 50.91 70 ASP A C 1
ATOM 565 O O . ASP A 1 70 ? -11.234 -13.734 -3.013 1.00 50.91 70 ASP A O 1
#